Protein AF-A0A1H6XA88-F1 (afdb_monomer_lite)

Sequence (103 aa):
MLYKLENGSLTRAPKYIIDNGTTYINNDDKLREKGYKELVHDTNLVDGSYIVKTTYTEDDTNIYEHYEWAKYEETEHVQEPTIDERVSAIEEMLIAEMGGEEA

Structure (mmCIF, N/CA/C/O backbone):
data_AF-A0A1H6XA88-F1
#
_entry.id   AF-A0A1H6XA88-F1
#
loop_
_atom_site.group_PDB
_atom_site.id
_atom_site.type_symbol
_atom_site.label_atom_id
_atom_site.label_alt_id
_atom_site.label_comp_id
_atom_site.label_asym_id
_atom_site.label_entity_id
_atom_site.label_seq_id
_atom_site.pdbx_PDB_ins_code
_atom_site.Cartn_x
_atom_site.Cartn_y
_atom_site.Cartn_z
_atom_site.occupancy
_atom_site.B_iso_or_equiv
_atom_site.auth_seq_id
_atom_site.auth_comp_id
_atom_site.auth_asym_id
_atom_site.auth_atom_id
_atom_site.pdbx_PDB_model_num
ATOM 1 N N . MET A 1 1 ? -1.766 -3.760 9.220 1.00 87.06 1 MET A N 1
ATOM 2 C CA . MET A 1 1 ? -1.558 -2.310 9.448 1.00 87.06 1 MET A CA 1
ATOM 3 C C . MET A 1 1 ? -2.674 -1.585 8.720 1.00 87.06 1 MET A C 1
ATOM 5 O O . MET A 1 1 ? -2.870 -1.895 7.553 1.00 87.06 1 MET A O 1
ATOM 9 N N . LEU A 1 2 ? -3.424 -0.705 9.388 1.00 94.69 2 LEU A N 1
ATOM 10 C CA . LEU A 1 2 ? -4.592 -0.056 8.783 1.00 94.69 2 LEU A CA 1
ATOM 11 C C . LEU A 1 2 ? -4.254 1.320 8.193 1.00 94.69 2 LEU A C 1
ATOM 13 O O . LEU A 1 2 ? -3.353 2.014 8.676 1.00 94.69 2 LEU A O 1
ATOM 17 N N . TYR A 1 3 ? -4.999 1.711 7.165 1.00 96.88 3 TYR A N 1
ATOM 18 C CA . TYR A 1 3 ? -4.820 2.943 6.402 1.00 96.88 3 TYR A CA 1
ATOM 19 C C . TYR A 1 3 ? -6.163 3.586 6.084 1.00 96.88 3 TYR A C 1
ATOM 21 O O . TYR A 1 3 ? -7.198 2.931 6.105 1.00 96.88 3 TYR A O 1
ATOM 29 N N . LYS A 1 4 ? -6.143 4.874 5.772 1.00 95.75 4 LYS A N 1
ATOM 30 C CA . LYS A 1 4 ? -7.297 5.610 5.271 1.00 95.75 4 LYS A CA 1
ATOM 31 C C . LYS A 1 4 ? -6.918 6.285 3.961 1.00 95.75 4 LYS A C 1
ATOM 33 O O . LYS A 1 4 ? -5.8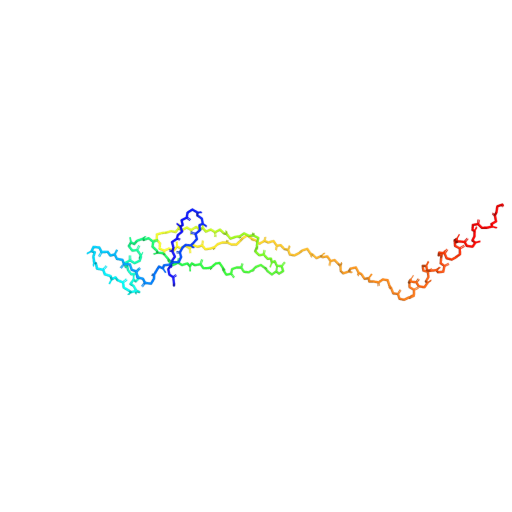65 6.918 3.898 1.00 95.75 4 LYS A O 1
ATOM 38 N N . LEU A 1 5 ? -7.747 6.131 2.934 1.00 95.38 5 LEU A N 1
ATOM 39 C CA . LEU A 1 5 ? -7.549 6.774 1.640 1.00 95.38 5 LEU A CA 1
ATOM 40 C C . LEU A 1 5 ? -8.296 8.111 1.626 1.00 95.38 5 LEU A C 1
ATOM 42 O O . LEU A 1 5 ? -9.517 8.148 1.730 1.00 95.38 5 LEU A O 1
ATOM 46 N N . GLU A 1 6 ? -7.567 9.218 1.507 1.00 93.94 6 GLU A N 1
ATOM 47 C CA . GLU A 1 6 ? -8.149 10.561 1.428 1.00 93.94 6 GLU A CA 1
ATOM 48 C C . GLU A 1 6 ? -7.496 11.320 0.272 1.00 93.94 6 GLU A C 1
ATOM 50 O O . GLU A 1 6 ? -6.275 11.455 0.216 1.00 93.94 6 GLU A O 1
ATOM 55 N N . ASN A 1 7 ? -8.303 11.798 -0.682 1.00 90.50 7 ASN A N 1
ATOM 56 C CA . ASN A 1 7 ? -7.830 12.532 -1.866 1.00 90.50 7 ASN A CA 1
ATOM 57 C C . ASN A 1 7 ? -6.711 11.800 -2.640 1.00 90.50 7 ASN A C 1
ATOM 59 O O . ASN A 1 7 ? -5.753 12.417 -3.101 1.00 90.50 7 ASN A O 1
ATOM 63 N N . GLY A 1 8 ? -6.805 10.470 -2.743 1.00 86.94 8 GLY A N 1
ATOM 64 C CA . GLY A 1 8 ? -5.806 9.637 -3.423 1.00 86.94 8 GLY A CA 1
ATOM 65 C C . GLY A 1 8 ? -4.526 9.365 -2.622 1.00 86.94 8 GLY A C 1
ATOM 66 O O . GLY A 1 8 ? -3.631 8.706 -3.140 1.00 86.94 8 GLY A O 1
ATOM 67 N N . SER A 1 9 ? -4.428 9.839 -1.375 1.00 89.94 9 SER A N 1
ATOM 68 C CA . SER A 1 9 ? -3.271 9.624 -0.500 1.00 89.94 9 SER A CA 1
ATOM 69 C C . SER A 1 9 ? -3.604 8.676 0.648 1.00 89.94 9 SER A C 1
ATOM 71 O O . SER A 1 9 ? -4.663 8.785 1.268 1.00 89.94 9 SER A O 1
ATOM 73 N N . LEU A 1 10 ? -2.681 7.763 0.959 1.00 94.50 10 LEU A N 1
ATOM 74 C CA . LEU A 1 10 ? -2.818 6.849 2.089 1.00 94.50 10 LEU A CA 1
ATOM 75 C C . LEU A 1 10 ? -2.295 7.482 3.375 1.00 94.50 10 LEU A C 1
ATOM 77 O O . LEU A 1 10 ? -1.105 7.767 3.514 1.00 94.50 10 LEU A O 1
ATOM 81 N N . THR A 1 11 ? -3.177 7.604 4.359 1.00 94.75 11 THR A N 1
ATOM 82 C CA . THR A 1 11 ? -2.823 7.990 5.722 1.00 94.75 11 THR A CA 1
ATOM 83 C C . THR A 1 11 ? -2.795 6.757 6.602 1.00 94.75 11 THR A C 1
ATOM 85 O O . THR A 1 11 ? -3.784 6.045 6.762 1.00 94.75 11 THR A O 1
ATOM 88 N N . ARG A 1 12 ? -1.641 6.496 7.200 1.00 95.19 12 ARG A N 1
ATOM 89 C CA . ARG A 1 12 ? -1.444 5.385 8.127 1.00 95.19 12 ARG A CA 1
ATOM 90 C C . ARG A 1 12 ? -2.238 5.596 9.414 1.00 95.19 12 ARG A C 1
ATOM 92 O O . ARG A 1 12 ? -2.247 6.702 9.953 1.00 95.19 12 ARG A O 1
ATOM 99 N N . ALA A 1 13 ? -2.821 4.526 9.948 1.00 95.38 13 ALA A N 1
ATOM 100 C CA . ALA A 1 13 ? -3.536 4.579 11.215 1.00 95.38 13 ALA A CA 1
ATOM 101 C C . ALA A 1 13 ? -2.661 5.124 12.363 1.00 95.38 13 ALA A C 1
ATOM 103 O O . ALA A 1 13 ? -1.489 4.734 12.501 1.00 95.38 13 ALA A O 1
ATOM 104 N N . PRO A 1 14 ? -3.207 6.024 13.202 1.00 93.94 14 PRO A N 1
ATOM 105 C CA . PRO A 1 14 ? -2.530 6.491 14.399 1.00 93.94 14 PRO A CA 1
ATOM 106 C C . PRO A 1 14 ? -2.458 5.368 15.441 1.00 93.94 14 PRO A C 1
ATOM 108 O O . PRO A 1 14 ? -3.285 4.462 15.473 1.00 93.94 14 PRO A O 1
ATOM 111 N N . LYS A 1 15 ? -1.473 5.448 16.342 1.00 92.00 15 LYS A N 1
ATOM 112 C CA . LYS A 1 15 ? -1.309 4.468 17.435 1.00 92.00 15 LYS A CA 1
ATOM 113 C C . LYS A 1 15 ? -2.415 4.543 18.490 1.00 92.00 15 LYS A C 1
ATOM 115 O O . LYS A 1 15 ? -2.621 3.591 19.239 1.00 92.00 15 LYS A O 1
ATOM 120 N N . TYR A 1 16 ? -3.075 5.691 18.590 1.00 93.69 16 TYR A N 1
ATOM 121 C CA . TYR A 1 16 ? -4.175 5.903 19.511 1.00 93.69 16 TYR A CA 1
ATOM 122 C C . TYR A 1 16 ? -5.243 6.788 18.877 1.00 93.69 16 TYR A C 1
ATOM 124 O O . TYR A 1 16 ? -4.964 7.585 17.981 1.00 93.69 16 TYR A O 1
ATOM 132 N N . ILE A 1 17 ? -6.459 6.648 19.383 1.00 92.94 17 ILE A N 1
ATOM 133 C CA . ILE A 1 17 ? -7.633 7.425 18.996 1.00 92.94 17 ILE A CA 1
ATOM 134 C C . ILE A 1 17 ? -8.408 7.788 20.255 1.00 92.94 17 ILE A C 1
ATOM 136 O O . ILE A 1 17 ? -8.494 6.997 21.193 1.00 92.94 17 ILE A O 1
ATOM 140 N N . ILE A 1 18 ? -8.956 9.000 20.275 1.00 93.44 18 ILE A N 1
ATOM 141 C CA . ILE A 1 18 ? -9.802 9.483 21.364 1.00 93.44 18 ILE A CA 1
ATOM 142 C C . ILE A 1 18 ? -11.242 9.468 20.864 1.00 93.44 18 ILE A C 1
ATOM 144 O O . ILE A 1 18 ? -11.556 10.100 19.856 1.00 93.44 18 ILE A O 1
ATOM 148 N N . ASP A 1 19 ? -12.108 8.750 21.568 1.00 92.56 19 ASP A N 1
ATOM 149 C CA . ASP A 1 19 ? -13.529 8.637 21.251 1.00 92.56 19 ASP A CA 1
ATOM 150 C C . ASP A 1 19 ? -14.326 8.840 22.543 1.00 92.56 19 ASP A C 1
ATOM 152 O O . ASP A 1 19 ? -14.102 8.147 23.536 1.00 92.56 19 ASP A O 1
ATOM 156 N N . ASN A 1 20 ? -15.193 9.858 22.569 1.00 91.50 20 ASN A N 1
ATOM 157 C CA . ASN A 1 20 ? -15.987 10.247 23.745 1.00 91.50 20 ASN A CA 1
ATOM 158 C C . ASN A 1 20 ? -15.171 10.393 25.048 1.00 91.50 20 ASN A C 1
ATOM 160 O O . ASN A 1 20 ? -15.582 9.942 26.114 1.00 91.50 20 ASN A O 1
ATOM 164 N N . GLY A 1 21 ? -13.985 11.003 24.962 1.00 93.50 21 GLY A N 1
ATOM 165 C CA . GLY A 1 21 ? -13.095 11.217 26.112 1.00 93.50 21 GLY A CA 1
ATOM 166 C C . GLY A 1 21 ? -12.317 9.976 26.566 1.00 93.50 21 GLY A C 1
ATOM 167 O O . GLY A 1 21 ? -11.519 10.076 27.494 1.00 93.50 21 GLY A O 1
ATOM 168 N N . THR A 1 22 ? -12.499 8.830 25.906 1.00 94.75 22 THR A N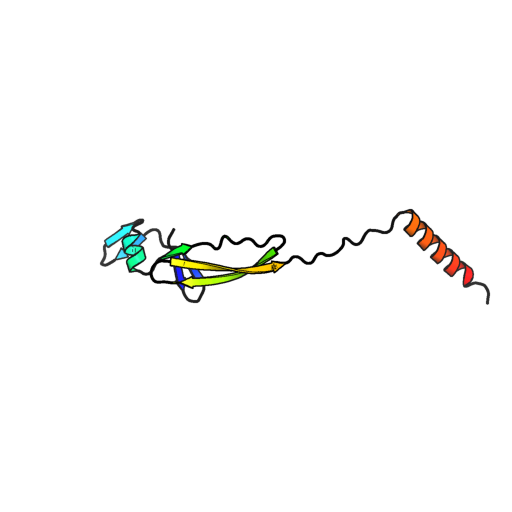 1
ATOM 169 C CA . THR A 1 22 ? -11.735 7.604 26.165 1.00 94.75 22 THR A CA 1
ATOM 170 C C . THR A 1 22 ? -10.613 7.460 25.145 1.00 94.75 22 THR A C 1
ATOM 172 O O . THR A 1 22 ? -10.839 7.592 23.942 1.00 94.75 22 THR A O 1
ATOM 175 N N . THR A 1 23 ? -9.402 7.165 25.617 1.00 96.31 23 THR A N 1
ATOM 176 C CA . THR A 1 23 ? -8.247 6.881 24.758 1.00 96.31 23 THR A CA 1
ATOM 177 C C . THR A 1 23 ? -8.161 5.388 24.474 1.00 96.31 23 THR A C 1
ATOM 179 O O . THR A 1 23 ? -7.958 4.586 25.384 1.00 96.31 23 THR A O 1
ATOM 182 N N . TYR A 1 24 ? -8.252 5.023 23.202 1.00 94.25 24 TYR A N 1
ATOM 183 C CA . TYR A 1 24 ? -8.053 3.666 22.712 1.00 94.25 24 TYR A CA 1
ATOM 184 C C . TYR A 1 24 ? -6.666 3.561 22.083 1.00 94.25 24 TYR A C 1
ATOM 186 O O . TYR A 1 24 ? -6.308 4.376 21.234 1.00 94.25 24 TYR A O 1
ATOM 194 N N . ILE A 1 25 ? -5.881 2.568 22.499 1.00 94.56 25 ILE A N 1
ATOM 195 C CA . ILE A 1 25 ? -4.505 2.346 22.037 1.00 94.56 25 I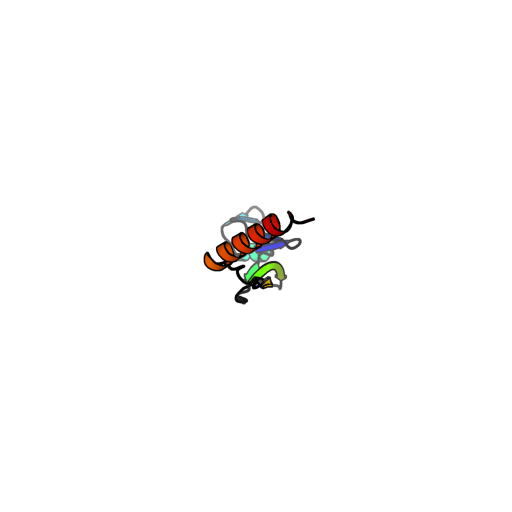LE A CA 1
ATOM 196 C C . ILE A 1 25 ? -4.474 1.035 21.259 1.00 94.56 25 ILE A C 1
ATOM 198 O O . ILE A 1 25 ? -4.934 0.024 21.783 1.00 94.56 25 ILE A O 1
ATOM 202 N N . ASN A 1 26 ? -3.925 1.053 20.039 1.00 88.81 26 ASN A N 1
ATOM 203 C CA . ASN A 1 26 ? -3.838 -0.116 19.150 1.00 88.81 26 ASN A CA 1
ATOM 204 C C . ASN A 1 26 ? -5.166 -0.897 19.049 1.00 88.81 26 ASN A C 1
ATOM 206 O O . ASN A 1 26 ? -5.184 -2.121 19.156 1.00 88.81 26 ASN A O 1
ATOM 210 N N . ASN A 1 27 ? -6.285 -0.178 18.928 1.00 93.88 27 ASN A N 1
ATOM 211 C CA . ASN A 1 27 ? -7.613 -0.776 18.854 1.00 93.88 27 ASN A CA 1
ATOM 212 C C . ASN A 1 27 ? -8.123 -0.723 17.410 1.00 93.88 27 ASN A C 1
ATOM 214 O O . ASN A 1 27 ? -8.583 0.323 16.945 1.00 93.88 27 ASN A O 1
ATOM 218 N N . ASP A 1 28 ? -8.017 -1.852 16.717 1.00 93.69 28 ASP A N 1
ATOM 219 C CA . ASP A 1 28 ? -8.360 -1.961 15.299 1.00 93.69 28 ASP A CA 1
ATOM 220 C C . ASP A 1 28 ? -9.861 -1.794 15.041 1.00 93.69 28 ASP A C 1
ATOM 222 O O . ASP A 1 28 ? -10.227 -1.165 14.053 1.00 93.69 28 ASP A O 1
ATOM 226 N N . ASP A 1 29 ? -10.734 -2.260 15.939 1.00 93.69 29 ASP A N 1
ATOM 227 C CA . ASP A 1 29 ? -12.190 -2.112 15.789 1.00 93.69 29 ASP A CA 1
ATOM 228 C C . ASP A 1 29 ? -12.587 -0.634 15.756 1.00 93.69 29 ASP A C 1
ATOM 230 O O . ASP A 1 29 ? -13.287 -0.173 14.853 1.00 93.69 29 ASP A O 1
ATOM 234 N N . LYS A 1 30 ? -12.045 0.152 16.691 1.00 94.38 30 LYS A N 1
ATOM 235 C CA . LYS A 1 30 ? -12.269 1.598 16.746 1.00 94.38 30 LYS A CA 1
ATOM 236 C C . LYS A 1 30 ? -11.645 2.332 15.561 1.00 94.38 30 LYS A C 1
ATOM 238 O O . LYS A 1 30 ? -12.181 3.347 15.122 1.00 94.38 30 LYS A O 1
ATOM 243 N N . LEU A 1 31 ? -10.532 1.838 15.021 1.00 94.75 31 LEU A N 1
ATOM 244 C CA . LEU A 1 31 ? -9.957 2.367 13.784 1.00 94.75 31 LEU A CA 1
ATOM 245 C C . LEU A 1 31 ? -10.873 2.070 12.584 1.00 94.75 31 LEU A C 1
ATOM 247 O O . LEU A 1 31 ? -11.150 2.978 11.800 1.00 94.75 31 LEU A O 1
ATOM 251 N N . ARG A 1 32 ? -11.422 0.856 12.470 1.00 94.50 32 ARG A N 1
ATOM 252 C CA . ARG A 1 32 ? -12.385 0.498 11.414 1.00 94.50 32 ARG A CA 1
ATOM 253 C C . ARG A 1 32 ? -13.661 1.334 11.490 1.00 94.50 32 ARG A C 1
ATOM 255 O O . ARG A 1 32 ? -14.100 1.845 10.465 1.00 94.50 32 ARG A O 1
ATOM 262 N N . GLU A 1 33 ? -14.183 1.603 12.689 1.00 93.94 33 GLU A N 1
ATOM 263 C CA . GLU A 1 33 ? -15.311 2.533 12.891 1.00 93.94 33 GLU A CA 1
ATOM 264 C C . GLU A 1 33 ? -15.025 3.956 12.370 1.00 93.94 33 GLU A C 1
ATOM 266 O O . GLU A 1 33 ? -15.938 4.663 11.946 1.00 93.94 33 GLU A O 1
ATOM 271 N N . LYS A 1 34 ? -13.759 4.398 12.384 1.00 92.50 34 LYS A N 1
ATOM 272 C CA . LYS A 1 34 ? -13.325 5.703 11.843 1.00 92.50 34 LYS A CA 1
ATOM 273 C C . LYS A 1 34 ? -12.948 5.640 10.352 1.00 92.50 34 LYS A C 1
ATOM 275 O O . LYS A 1 34 ? -12.466 6.638 9.806 1.00 92.50 34 LYS A O 1
ATOM 280 N N . GLY A 1 35 ? -13.173 4.499 9.698 1.00 93.94 35 GLY A N 1
ATOM 281 C CA . GLY A 1 35 ? -12.950 4.285 8.268 1.00 93.94 35 GLY A CA 1
ATOM 282 C C . GLY A 1 35 ? -11.538 3.836 7.891 1.00 93.94 35 GLY A C 1
ATOM 283 O O . GLY A 1 35 ? -11.179 3.935 6.721 1.00 93.94 35 GLY A O 1
ATOM 284 N N . TYR A 1 36 ? -10.721 3.375 8.844 1.00 96.31 36 TYR A N 1
ATOM 285 C CA . TYR A 1 36 ? -9.431 2.766 8.517 1.00 96.31 36 TYR A CA 1
ATOM 286 C C . TYR A 1 36 ? -9.619 1.318 8.044 1.00 96.31 36 TYR A C 1
ATOM 288 O O . TYR A 1 36 ? -10.340 0.538 8.661 1.00 96.31 36 TYR A O 1
ATOM 296 N N . LYS A 1 37 ? -8.932 0.957 6.965 1.00 97.12 37 LYS A N 1
ATOM 297 C CA . LYS A 1 37 ? -9.070 -0.300 6.226 1.00 97.12 37 LYS A CA 1
ATOM 298 C C . LYS A 1 37 ? -7.726 -0.997 6.072 1.00 97.12 37 LYS A C 1
ATOM 300 O O . LYS A 1 37 ? -6.671 -0.383 6.253 1.00 97.12 37 LYS A O 1
ATOM 305 N N . GLU A 1 38 ? -7.755 -2.285 5.759 1.00 96.50 38 GLU A N 1
ATOM 306 C CA . GLU A 1 38 ? -6.534 -3.021 5.426 1.00 96.50 38 GLU A CA 1
ATOM 307 C C . GLU A 1 38 ? -6.037 -2.628 4.037 1.00 96.50 38 GLU A C 1
ATOM 309 O O . GLU A 1 38 ? -6.832 -2.405 3.130 1.00 96.50 38 GLU A O 1
ATOM 314 N N . LEU A 1 39 ? -4.718 -2.516 3.882 1.00 96.62 39 LEU A N 1
ATOM 315 C CA . LEU A 1 39 ? -4.099 -2.291 2.582 1.00 96.62 39 LEU A CA 1
ATOM 316 C C . LEU A 1 39 ? -3.727 -3.641 1.970 1.00 96.62 39 LEU A C 1
ATOM 318 O O . LEU A 1 39 ? -2.946 -4.395 2.552 1.00 96.62 39 LEU A O 1
ATOM 322 N N . VAL A 1 40 ? -4.281 -3.917 0.797 1.00 96.38 40 VAL A N 1
ATOM 323 C CA . VAL A 1 40 ? -3.960 -5.074 -0.031 1.00 96.38 40 VAL A CA 1
ATOM 324 C C . VAL A 1 40 ? -3.010 -4.611 -1.126 1.00 96.38 40 VAL A C 1
ATOM 326 O O . VAL A 1 40 ? -3.366 -3.779 -1.961 1.00 96.38 40 VAL A O 1
ATOM 329 N N . HIS A 1 41 ? -1.795 -5.146 -1.096 1.00 93.25 41 HIS A N 1
ATOM 330 C CA . HIS A 1 41 ? -0.755 -4.830 -2.066 1.00 93.25 41 HIS A CA 1
ATOM 331 C C . HIS A 1 41 ? -0.962 -5.609 -3.363 1.00 93.25 41 HIS A C 1
ATOM 333 O O . HIS A 1 41 ? -1.231 -6.815 -3.328 1.00 93.25 41 HIS A O 1
ATOM 339 N N . ASP A 1 42 ? -0.777 -4.938 -4.499 1.00 90.94 42 ASP A N 1
ATOM 340 C CA . ASP A 1 42 ? -0.629 -5.632 -5.773 1.00 90.94 42 ASP A CA 1
ATOM 341 C C . ASP A 1 42 ? 0.703 -6.389 -5.773 1.00 90.94 42 ASP A C 1
ATOM 343 O O . ASP A 1 42 ? 1.762 -5.838 -5.474 1.00 90.94 42 ASP A O 1
ATOM 347 N N . THR A 1 43 ? 0.645 -7.679 -6.081 1.00 89.81 43 THR A N 1
ATOM 348 C CA . THR A 1 43 ? 1.823 -8.560 -6.127 1.00 89.81 43 THR A CA 1
ATOM 349 C C . THR A 1 43 ? 2.173 -8.983 -7.550 1.00 89.81 43 THR A C 1
ATOM 351 O O . THR A 1 43 ? 3.121 -9.742 -7.753 1.00 89.81 43 THR A O 1
ATOM 354 N N . ASN A 1 44 ? 1.441 -8.479 -8.549 1.00 89.06 44 ASN A N 1
ATOM 355 C CA . ASN A 1 44 ? 1.688 -8.775 -9.952 1.00 89.06 44 ASN A CA 1
ATOM 356 C C . ASN A 1 44 ? 2.903 -7.987 -10.451 1.00 89.06 44 ASN A C 1
ATOM 358 O O . ASN A 1 44 ? 2.803 -6.845 -10.899 1.00 89.06 44 ASN A O 1
ATOM 362 N N . LEU A 1 45 ? 4.070 -8.621 -10.367 1.00 88.75 45 LEU A N 1
ATOM 363 C CA . LEU A 1 45 ? 5.311 -8.094 -10.916 1.00 88.75 45 LEU A CA 1
ATOM 364 C C . LEU A 1 45 ? 5.343 -8.287 -12.437 1.00 88.75 45 LEU A C 1
ATOM 366 O O . LEU A 1 45 ? 5.135 -9.395 -12.935 1.00 88.75 45 LEU A O 1
ATOM 370 N N . VAL A 1 46 ? 5.691 -7.230 -13.168 1.00 91.25 46 VAL A N 1
ATOM 371 C CA . VAL A 1 46 ? 6.015 -7.324 -14.595 1.00 91.25 46 VAL A CA 1
ATOM 372 C C . VAL A 1 46 ? 7.535 -7.312 -14.748 1.00 91.25 46 VAL A C 1
ATOM 374 O O . VAL A 1 46 ? 8.183 -6.306 -14.473 1.00 91.25 46 VAL A O 1
ATOM 377 N N . ASP A 1 47 ? 8.115 -8.432 -15.188 1.00 91.69 47 ASP A N 1
ATOM 378 C CA . ASP A 1 47 ? 9.570 -8.559 -15.356 1.00 91.69 47 ASP A CA 1
ATOM 379 C C . ASP A 1 47 ? 10.135 -7.511 -16.331 1.00 91.69 47 ASP A C 1
ATOM 381 O O . ASP A 1 47 ? 9.437 -7.073 -17.253 1.00 91.69 47 ASP A O 1
ATOM 385 N N . GLY A 1 48 ? 11.375 -7.070 -16.118 1.00 90.00 48 GLY A N 1
ATOM 386 C CA . GLY A 1 48 ? 12.005 -6.020 -16.929 1.00 90.00 48 GLY A CA 1
ATOM 387 C C . GLY A 1 48 ? 11.224 -4.697 -16.958 1.00 90.00 48 GLY A C 1
ATOM 388 O O . GLY A 1 48 ? 11.238 -3.999 -17.972 1.00 90.00 48 GLY A O 1
ATOM 389 N N . SER A 1 49 ? 10.496 -4.372 -15.885 1.00 92.06 49 SER A N 1
ATOM 390 C CA . SER A 1 49 ? 9.660 -3.167 -15.794 1.00 92.06 49 SER A CA 1
ATOM 391 C C . SER A 1 49 ? 9.857 -2.432 -14.469 1.00 92.06 49 SER A C 1
ATOM 393 O O . SER A 1 49 ? 10.333 -3.004 -13.489 1.00 92.06 49 SER A O 1
ATOM 395 N N . TYR A 1 50 ? 9.443 -1.168 -14.427 1.00 91.25 50 TYR A N 1
ATOM 396 C CA . TYR A 1 50 ? 9.377 -0.346 -13.222 1.00 91.25 50 TYR A CA 1
ATOM 397 C C . TYR A 1 50 ? 7.985 0.275 -13.062 1.00 91.25 50 TYR A C 1
ATOM 399 O O . TYR A 1 50 ? 7.248 0.448 -14.035 1.00 91.25 50 TYR A O 1
ATOM 407 N N . ILE A 1 51 ? 7.615 0.600 -11.822 1.00 93.50 51 ILE A N 1
ATOM 408 C CA . ILE A 1 51 ? 6.328 1.229 -11.505 1.00 93.50 51 ILE A CA 1
ATOM 409 C C . ILE A 1 51 ? 6.402 2.707 -11.898 1.00 93.50 51 ILE A C 1
ATOM 411 O O . ILE A 1 51 ? 7.228 3.449 -11.366 1.00 93.50 51 ILE A O 1
ATOM 415 N N . VAL A 1 52 ? 5.529 3.147 -12.805 1.00 94.62 52 VAL A N 1
ATOM 416 C CA . VAL A 1 52 ? 5.393 4.567 -13.178 1.00 94.62 52 VAL A CA 1
ATOM 417 C C . VAL A 1 52 ? 4.362 5.291 -12.328 1.00 94.62 52 VAL A C 1
ATOM 419 O O . VAL A 1 52 ? 4.466 6.500 -12.117 1.00 94.62 52 VAL A O 1
ATOM 422 N N . LYS A 1 53 ? 3.359 4.566 -11.830 1.00 93.75 53 LYS A N 1
ATOM 423 C CA . LYS A 1 53 ? 2.267 5.149 -11.061 1.00 93.75 53 LYS A CA 1
ATOM 424 C C . LYS A 1 53 ? 1.657 4.124 -10.123 1.00 93.75 53 LYS A C 1
ATOM 426 O O . LYS A 1 53 ? 1.414 2.985 -10.509 1.00 93.75 53 LYS A O 1
ATOM 431 N N . THR A 1 54 ? 1.336 4.580 -8.920 1.00 93.75 54 THR A N 1
ATOM 432 C CA . THR A 1 54 ? 0.523 3.836 -7.962 1.00 93.75 54 THR A CA 1
ATOM 433 C C . THR A 1 54 ? -0.848 4.488 -7.872 1.00 93.75 54 THR A C 1
ATOM 435 O O . THR A 1 54 ? -0.957 5.709 -7.734 1.00 93.75 54 THR A O 1
ATOM 438 N N . THR A 1 55 ? -1.900 3.683 -7.958 1.00 94.31 55 THR A N 1
ATOM 439 C CA . THR A 1 55 ? -3.286 4.121 -7.760 1.00 94.31 55 THR A CA 1
ATOM 440 C C . THR A 1 55 ? -3.974 3.241 -6.730 1.00 94.31 55 THR A C 1
ATOM 442 O O . THR A 1 55 ? -3.482 2.164 -6.403 1.00 94.31 55 THR A O 1
ATOM 445 N N . TYR A 1 56 ? -5.096 3.718 -6.192 1.00 95.88 56 TYR A N 1
ATOM 446 C CA . TYR A 1 56 ? -5.822 3.017 -5.142 1.00 95.88 56 TYR A CA 1
ATOM 447 C C . TYR A 1 56 ? -7.312 2.970 -5.450 1.00 95.88 56 TYR A C 1
ATOM 449 O O . TYR A 1 56 ? -7.887 3.951 -5.926 1.00 95.88 56 TYR A O 1
ATOM 457 N N . THR A 1 57 ? -7.937 1.848 -5.117 1.00 95.06 57 THR A N 1
ATOM 458 C CA . THR A 1 57 ? -9.396 1.706 -5.038 1.00 95.06 57 THR A CA 1
ATOM 459 C C . THR A 1 57 ? -9.768 1.201 -3.653 1.00 95.06 57 THR A C 1
ATOM 461 O O . THR A 1 57 ? -8.947 0.571 -2.994 1.00 95.06 57 THR A O 1
ATOM 464 N N . GLU A 1 58 ? -10.993 1.432 -3.195 1.00 96.19 58 GLU A N 1
ATOM 465 C CA . GLU A 1 58 ? -11.443 0.931 -1.894 1.00 96.19 58 GLU A CA 1
ATOM 466 C C . GLU A 1 58 ? -12.828 0.288 -1.974 1.00 96.19 58 GLU A C 1
ATOM 468 O O . GLU A 1 58 ? -13.674 0.717 -2.758 1.00 96.19 58 GLU A O 1
ATOM 473 N N . ASP A 1 59 ? -13.039 -0.732 -1.144 1.00 95.38 59 ASP A N 1
ATOM 474 C CA . ASP A 1 59 ? -14.356 -1.273 -0.805 1.00 95.38 59 ASP A CA 1
ATOM 475 C C . ASP A 1 59 ? -14.655 -1.012 0.682 1.00 95.38 59 ASP A C 1
ATOM 477 O O . ASP A 1 59 ? -13.977 -0.207 1.322 1.00 95.38 59 ASP A O 1
ATOM 481 N N . ASP A 1 60 ? -15.665 -1.662 1.258 1.00 93.88 60 ASP A N 1
ATOM 482 C CA . ASP A 1 60 ? -16.051 -1.446 2.657 1.00 93.88 60 ASP A CA 1
ATOM 483 C C . ASP A 1 60 ? -14.965 -1.854 3.674 1.00 93.88 60 ASP A C 1
ATOM 485 O O . ASP A 1 60 ? -14.927 -1.321 4.783 1.00 93.88 60 ASP A O 1
ATOM 489 N N . THR A 1 61 ? -14.065 -2.773 3.316 1.00 94.44 61 THR A N 1
ATOM 490 C CA . THR A 1 61 ? -13.115 -3.421 4.240 1.00 94.44 61 THR A CA 1
ATOM 491 C C . THR A 1 61 ? -11.649 -3.143 3.905 1.00 94.44 61 THR A C 1
ATOM 493 O O . THR A 1 61 ? -10.812 -3.076 4.812 1.00 94.44 61 THR A O 1
ATOM 496 N N . ASN A 1 62 ? -11.333 -2.962 2.625 1.00 97.38 62 ASN A N 1
ATOM 497 C CA . ASN A 1 62 ? -9.983 -2.951 2.085 1.00 97.38 62 ASN A CA 1
ATOM 498 C C . ASN A 1 62 ? -9.731 -1.742 1.184 1.00 97.38 62 ASN A C 1
ATOM 500 O O . ASN A 1 62 ? -10.626 -1.203 0.529 1.00 97.38 62 ASN A O 1
ATOM 504 N N . ILE A 1 63 ? -8.461 -1.361 1.121 1.00 98.00 63 ILE A N 1
ATOM 505 C CA . ILE A 1 63 ? -7.891 -0.500 0.095 1.00 98.00 63 ILE A CA 1
ATOM 506 C C . IL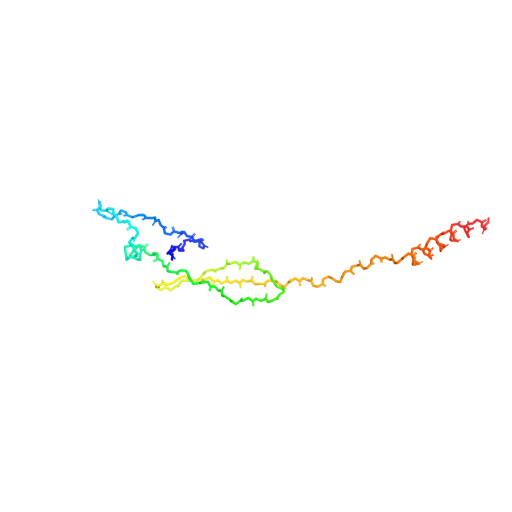E A 1 63 ? -6.973 -1.375 -0.753 1.00 98.00 63 ILE A C 1
ATOM 508 O O . ILE A 1 63 ? -6.106 -2.061 -0.219 1.00 98.00 63 ILE A O 1
ATOM 512 N N . TYR A 1 64 ? -7.157 -1.342 -2.063 1.00 96.31 64 TYR A N 1
ATOM 513 C CA . TYR A 1 64 ? -6.364 -2.085 -3.030 1.00 96.31 64 TYR A CA 1
ATOM 514 C C . TYR A 1 64 ? -5.393 -1.134 -3.708 1.00 96.31 64 TYR A C 1
ATOM 516 O O . TYR A 1 64 ? -5.802 -0.102 -4.244 1.00 96.31 64 TYR A O 1
ATOM 524 N N . GLU A 1 65 ? -4.117 -1.478 -3.658 1.00 95.50 65 GLU A N 1
ATOM 525 C CA . GLU A 1 65 ? -3.068 -0.829 -4.429 1.00 95.50 65 GLU A CA 1
ATOM 526 C C . GLU A 1 65 ? -3.044 -1.395 -5.851 1.00 95.50 65 GLU A C 1
ATOM 528 O O . GLU A 1 65 ? -3.279 -2.583 -6.039 1.00 95.50 65 GLU A O 1
ATOM 533 N N . HIS A 1 66 ? -2.761 -0.547 -6.839 1.00 94.31 66 HIS A N 1
ATOM 534 C CA . HIS A 1 66 ? -2.607 -0.934 -8.243 1.00 94.31 66 HIS A CA 1
ATOM 535 C C . HIS A 1 66 ? -1.398 -0.231 -8.839 1.00 94.31 66 HIS A C 1
ATOM 537 O O . HIS A 1 66 ? -1.224 0.979 -8.639 1.00 94.31 66 HIS A O 1
ATOM 543 N N . TYR A 1 67 ? -0.612 -0.962 -9.624 1.00 94.88 67 TYR A N 1
ATOM 544 C CA . TYR A 1 67 ? 0.572 -0.424 -10.283 1.00 94.88 67 TYR A CA 1
ATOM 545 C C . TYR A 1 67 ? 0.394 -0.311 -11.793 1.00 94.88 67 TYR A C 1
ATOM 547 O O . TYR A 1 67 ? -0.012 -1.248 -12.478 1.00 94.88 67 TYR A O 1
ATOM 555 N N . GLU A 1 68 ? 0.761 0.849 -12.323 1.00 93.62 68 GLU A N 1
ATOM 556 C CA . GLU A 1 68 ? 1.017 1.037 -13.744 1.00 93.62 68 GLU A CA 1
ATOM 557 C C . GLU A 1 68 ? 2.510 0.799 -13.984 1.00 93.62 68 GLU A C 1
ATOM 559 O O . GLU A 1 68 ? 3.356 1.412 -13.325 1.00 93.62 68 GLU A O 1
ATOM 564 N N . TRP A 1 69 ? 2.830 -0.111 -14.903 1.00 94.50 69 TRP A N 1
ATOM 565 C CA . TRP A 1 69 ? 4.195 -0.542 -15.199 1.00 94.50 69 TRP A CA 1
ATOM 566 C C . TRP A 1 69 ? 4.662 0.014 -16.544 1.00 94.50 69 TRP A C 1
ATOM 568 O O . TRP A 1 69 ? 3.913 -0.016 -17.520 1.00 94.50 69 TRP A O 1
ATOM 578 N N . ALA A 1 70 ? 5.922 0.437 -16.616 1.00 92.88 70 ALA A N 1
ATOM 579 C CA . ALA A 1 70 ? 6.619 0.691 -17.874 1.00 92.88 70 ALA A CA 1
ATOM 580 C C . ALA A 1 70 ? 7.821 -0.243 -18.011 1.00 92.88 70 ALA A C 1
ATOM 582 O O . ALA A 1 70 ? 8.514 -0.530 -17.035 1.00 92.88 70 ALA A O 1
ATOM 583 N N . LYS A 1 71 ? 8.060 -0.726 -19.230 1.00 92.50 71 LYS A N 1
ATOM 584 C CA . LYS A 1 71 ? 9.209 -1.575 -19.558 1.00 92.50 71 LYS A CA 1
ATOM 585 C C . LYS A 1 71 ? 10.475 -0.729 -19.627 1.00 92.50 71 LYS A C 1
ATOM 587 O O . LYS A 1 71 ? 10.425 0.413 -20.081 1.00 92.50 71 LYS A O 1
ATOM 592 N N . TYR A 1 72 ? 11.602 -1.297 -19.213 1.00 86.62 72 TYR A N 1
ATOM 593 C CA . TYR A 1 72 ? 12.891 -0.727 -19.589 1.00 86.62 72 TYR A CA 1
ATOM 594 C C . TYR A 1 72 ? 13.049 -0.824 -21.107 1.00 86.62 72 TYR A C 1
ATOM 596 O O . TYR A 1 72 ? 12.712 -1.848 -21.702 1.00 86.62 72 TYR A O 1
ATOM 604 N N . GLU A 1 73 ? 13.539 0.241 -21.734 1.00 82.19 73 GLU A N 1
ATOM 605 C CA . GLU A 1 73 ? 13.960 0.158 -23.127 1.00 82.19 73 GLU A CA 1
ATOM 606 C C . GLU A 1 73 ? 15.209 -0.726 -23.196 1.00 82.19 73 GLU A C 1
ATOM 608 O O . GLU A 1 73 ? 16.186 -0.490 -22.482 1.00 82.19 73 GLU A O 1
ATOM 613 N N . GLU A 1 74 ? 15.180 -1.754 -24.045 1.00 68.06 74 GLU A N 1
ATOM 614 C CA . GLU A 1 74 ? 16.400 -2.450 -24.445 1.00 68.06 74 GLU A CA 1
ATOM 615 C C . GLU A 1 74 ? 17.208 -1.500 -25.327 1.00 68.06 74 GLU A C 1
ATOM 617 O O . GLU A 1 74 ? 17.066 -1.466 -26.548 1.00 68.06 74 GLU A O 1
ATOM 622 N N . THR A 1 75 ? 18.045 -0.677 -24.707 1.00 67.62 75 THR A N 1
ATOM 623 C CA . THR A 1 75 ? 19.094 0.010 -25.449 1.00 67.62 75 THR A CA 1
ATOM 624 C C . THR A 1 75 ? 20.217 -0.991 -25.662 1.00 67.62 75 THR A C 1
ATOM 626 O O . THR A 1 75 ? 20.831 -1.438 -24.688 1.00 67.62 75 THR A O 1
ATOM 629 N N . GLU A 1 76 ? 20.489 -1.355 -26.916 1.00 65.94 76 GLU A N 1
ATOM 630 C CA . GLU A 1 76 ? 21.717 -2.079 -27.234 1.00 65.94 76 GLU A CA 1
ATOM 631 C C . GLU A 1 76 ? 22.907 -1.297 -26.667 1.00 65.94 76 GLU A C 1
ATOM 633 O O . GLU A 1 76 ? 23.004 -0.075 -26.821 1.00 65.94 76 GLU A O 1
ATOM 638 N N . HIS A 1 77 ? 23.807 -1.993 -25.973 1.00 64.31 77 HIS A N 1
ATOM 639 C CA . HIS A 1 77 ? 25.060 -1.389 -25.547 1.00 64.31 77 HIS A CA 1
ATOM 640 C C . HIS A 1 77 ? 25.793 -0.908 -26.801 1.00 64.31 77 HIS A C 1
ATOM 642 O O . HIS A 1 77 ? 26.155 -1.723 -27.650 1.00 64.31 77 HIS A O 1
ATOM 648 N N . VAL A 1 78 ? 26.029 0.403 -26.913 1.00 74.56 78 VAL A N 1
ATOM 649 C CA . VAL A 1 78 ? 26.932 0.937 -27.936 1.00 74.56 78 VAL A CA 1
ATOM 650 C C . VAL A 1 78 ? 28.296 0.313 -27.663 1.00 74.56 78 VAL A C 1
ATOM 652 O O . VAL A 1 78 ? 28.939 0.643 -26.665 1.00 74.56 78 VAL A O 1
ATOM 655 N N . GLN A 1 79 ? 28.696 -0.650 -28.493 1.00 73.50 79 GLN A N 1
ATOM 656 C CA . GLN A 1 79 ? 30.022 -1.240 -28.385 1.00 73.50 79 GLN A CA 1
ATOM 657 C C . GLN A 1 79 ? 31.038 -0.154 -28.720 1.00 73.50 79 GLN A C 1
ATOM 659 O O . GLN A 1 79 ? 30.943 0.491 -29.766 1.00 73.50 79 GLN A O 1
ATOM 664 N N . GLU A 1 80 ? 31.990 0.077 -27.816 1.00 80.12 80 GLU A N 1
ATOM 665 C CA . GLU A 1 80 ? 33.133 0.915 -28.154 1.00 80.12 80 GLU A CA 1
ATOM 666 C C . GLU A 1 80 ? 33.861 0.282 -29.347 1.00 80.12 80 GLU A C 1
ATOM 668 O O . GLU A 1 80 ? 34.045 -0.941 -29.357 1.00 80.12 80 GLU A O 1
ATOM 673 N N . PRO A 1 81 ? 34.271 1.082 -30.349 1.00 83.31 81 PRO A N 1
ATOM 674 C CA . PRO A 1 81 ? 35.024 0.555 -31.473 1.00 83.31 81 PRO A CA 1
ATOM 675 C C . PRO A 1 81 ? 36.284 -0.131 -30.949 1.00 83.31 81 PRO A C 1
ATOM 677 O O . PRO A 1 81 ? 36.975 0.372 -30.051 1.00 83.31 81 PRO A O 1
ATOM 680 N N . THR A 1 82 ? 36.576 -1.294 -31.513 1.00 87.88 82 THR A N 1
ATOM 681 C CA . THR A 1 82 ? 37.768 -2.070 -31.186 1.00 87.88 82 THR A CA 1
ATOM 682 C C . THR A 1 82 ? 39.039 -1.268 -31.474 1.00 87.88 82 THR A C 1
ATOM 684 O O . THR A 1 82 ? 39.029 -0.263 -32.187 1.00 87.88 82 THR A O 1
ATOM 687 N N . ILE A 1 83 ? 40.173 -1.703 -30.915 1.00 87.38 83 ILE A N 1
ATOM 688 C CA . ILE A 1 83 ? 41.467 -1.061 -31.192 1.00 87.38 83 ILE A CA 1
ATOM 689 C C . ILE A 1 83 ? 41.753 -1.057 -32.699 1.00 87.38 83 ILE A C 1
ATOM 691 O O . ILE A 1 83 ? 42.176 -0.026 -33.211 1.00 87.38 83 ILE A O 1
ATOM 695 N N . ASP A 1 84 ? 41.464 -2.152 -33.403 1.00 88.75 84 ASP A N 1
ATOM 696 C CA . ASP A 1 84 ? 41.709 -2.263 -34.843 1.00 88.75 84 ASP A CA 1
ATOM 697 C C . ASP A 1 84 ? 40.836 -1.285 -35.642 1.00 88.75 84 ASP A C 1
ATOM 699 O O . ASP A 1 84 ? 41.352 -0.551 -36.479 1.00 88.75 84 ASP A O 1
ATOM 703 N N . GLU A 1 85 ? 39.542 -1.172 -35.318 1.00 89.00 85 GLU A N 1
ATOM 704 C CA . GLU A 1 85 ? 38.645 -0.187 -35.947 1.00 89.00 85 GLU A CA 1
ATOM 705 C C . GLU A 1 85 ? 39.090 1.254 -35.673 1.00 89.00 85 GLU A C 1
ATOM 707 O O . GLU A 1 85 ? 39.021 2.113 -36.552 1.00 89.00 85 GLU A O 1
ATOM 712 N N . ARG A 1 86 ? 39.595 1.528 -34.463 1.00 88.88 86 ARG A N 1
ATOM 713 C CA . ARG A 1 86 ? 40.155 2.840 -34.113 1.00 88.88 86 ARG A CA 1
ATOM 714 C C . ARG A 1 86 ? 41.431 3.139 -34.893 1.00 88.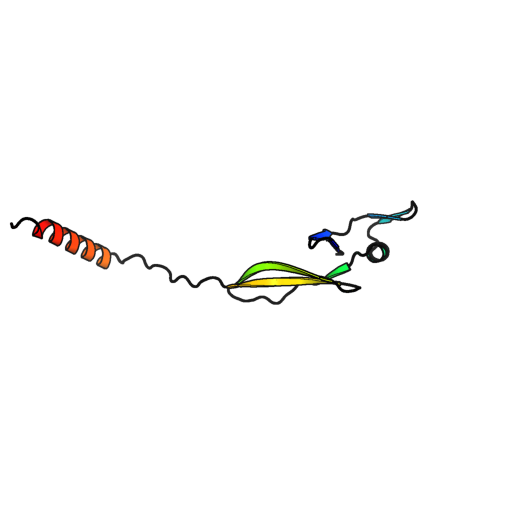88 86 ARG A C 1
ATOM 716 O O . ARG A 1 86 ? 41.623 4.283 -35.292 1.00 88.88 86 ARG A O 1
ATOM 723 N N . VAL A 1 87 ? 42.296 2.146 -35.098 1.00 90.69 87 VAL A N 1
ATOM 724 C CA . VAL A 1 87 ? 43.524 2.294 -35.893 1.00 90.69 87 VAL A CA 1
ATOM 725 C C . VAL A 1 87 ? 43.173 2.548 -37.356 1.00 90.69 87 VAL A C 1
ATOM 727 O O . VAL A 1 87 ? 43.658 3.528 -37.912 1.00 90.69 87 VAL A O 1
ATOM 730 N N . SER A 1 88 ? 42.264 1.767 -37.945 1.00 90.00 88 SER A N 1
ATOM 731 C CA . SER A 1 88 ? 41.819 1.975 -39.329 1.00 90.00 88 SER A CA 1
ATOM 732 C C . SER A 1 88 ? 41.166 3.344 -39.537 1.00 90.00 88 SER A C 1
ATOM 734 O O . SER A 1 88 ? 41.476 4.023 -40.510 1.00 90.00 88 SER A O 1
ATOM 736 N N . ALA A 1 89 ? 40.335 3.812 -38.599 1.00 86.88 89 ALA A N 1
ATOM 737 C CA . ALA A 1 89 ? 39.747 5.151 -38.678 1.00 86.88 89 ALA A CA 1
ATOM 738 C C . ALA A 1 89 ? 40.808 6.269 -38.626 1.00 86.88 89 ALA A C 1
ATOM 740 O O . ALA A 1 89 ? 40.692 7.270 -39.331 1.00 86.88 89 ALA A O 1
ATOM 741 N N . ILE A 1 90 ? 41.861 6.101 -37.817 1.00 87.75 90 ILE A N 1
ATOM 742 C CA . ILE A 1 90 ? 42.986 7.048 -37.760 1.00 87.75 90 ILE A CA 1
ATOM 743 C C . ILE A 1 90 ? 43.778 7.033 -39.073 1.00 87.75 90 ILE A C 1
ATOM 745 O O . ILE A 1 90 ? 44.159 8.095 -39.563 1.00 87.75 90 ILE A O 1
ATOM 749 N N . GLU A 1 91 ? 44.014 5.856 -39.654 1.00 86.50 91 GLU A N 1
ATOM 750 C CA . GLU A 1 91 ? 44.709 5.716 -40.938 1.00 86.50 91 GLU A CA 1
ATOM 751 C C . GLU A 1 91 ? 43.927 6.374 -42.080 1.00 86.50 91 GLU A C 1
ATOM 753 O O . GLU A 1 91 ? 44.505 7.134 -42.855 1.00 86.50 91 GLU A O 1
ATOM 758 N N . GLU A 1 92 ? 42.611 6.162 -42.151 1.00 88.00 92 GLU A N 1
ATOM 759 C CA . GLU A 1 92 ? 41.744 6.812 -43.140 1.00 88.00 92 GLU A CA 1
ATOM 760 C C . GLU A 1 92 ? 41.740 8.339 -42.992 1.00 88.00 92 GLU A C 1
ATOM 762 O O . GLU A 1 92 ? 41.838 9.055 -43.991 1.00 88.00 92 GLU A O 1
ATOM 767 N N . MET A 1 93 ? 41.687 8.852 -41.757 1.00 84.31 93 MET A N 1
ATOM 768 C CA . MET A 1 93 ? 41.777 10.291 -41.492 1.00 84.31 93 MET A CA 1
ATOM 769 C C . MET A 1 93 ? 43.124 10.879 -41.927 1.00 84.31 93 MET A C 1
ATOM 771 O O . MET A 1 93 ? 43.149 11.930 -42.564 1.00 84.31 93 MET A O 1
ATOM 775 N N . LEU A 1 94 ? 44.232 10.197 -41.628 1.00 83.94 94 LEU A N 1
ATOM 776 C CA . LEU A 1 94 ? 45.573 10.652 -41.997 1.00 83.94 94 LEU A CA 1
ATOM 777 C C . LEU A 1 94 ? 45.772 10.643 -43.519 1.00 83.94 94 LEU A C 1
ATOM 779 O O . LEU A 1 94 ? 46.337 11.581 -44.076 1.00 83.94 94 LEU A O 1
ATOM 783 N N . ILE A 1 95 ? 45.271 9.613 -44.207 1.00 86.81 95 ILE A N 1
ATOM 784 C CA . ILE A 1 95 ? 45.308 9.525 -45.673 1.00 86.81 95 ILE A CA 1
ATOM 785 C C . ILE A 1 95 ? 44.456 10.632 -46.304 1.00 86.81 95 ILE A C 1
ATOM 787 O O . ILE A 1 95 ? 44.881 11.237 -47.286 1.00 86.81 95 ILE A O 1
ATOM 791 N N . ALA A 1 96 ? 43.280 10.931 -45.744 1.00 82.69 96 ALA A N 1
ATOM 792 C CA . ALA A 1 96 ? 42.424 12.014 -46.224 1.00 82.69 96 ALA A CA 1
ATOM 793 C C . ALA A 1 96 ? 43.057 13.403 -46.018 1.00 82.69 96 ALA A C 1
ATOM 795 O O . ALA A 1 96 ? 42.912 14.271 -46.877 1.00 82.69 96 ALA A O 1
ATOM 796 N N . GLU A 1 97 ? 43.784 13.606 -44.916 1.00 76.75 97 GLU A N 1
ATOM 797 C CA . GLU A 1 97 ? 44.509 14.850 -44.631 1.00 76.75 97 GLU A CA 1
ATOM 798 C C . GLU A 1 97 ? 45.730 15.022 -45.549 1.00 76.75 97 GLU A C 1
ATOM 800 O O . GLU A 1 97 ? 45.959 16.106 -46.079 1.00 76.75 97 GLU A O 1
ATOM 805 N N . MET A 1 98 ? 46.461 13.938 -45.829 1.00 73.94 98 MET A N 1
ATOM 806 C CA . MET A 1 98 ? 47.607 13.947 -46.748 1.00 73.94 98 MET A CA 1
ATOM 807 C C . MET A 1 98 ? 47.206 14.002 -48.233 1.00 73.94 98 MET A C 1
ATOM 809 O O . MET A 1 98 ? 47.946 14.531 -49.056 1.00 73.94 98 MET A O 1
ATOM 813 N N . GLY A 1 99 ? 46.037 13.467 -48.596 1.00 62.09 99 GLY A N 1
ATOM 814 C CA . GLY A 1 99 ? 45.498 13.500 -49.961 1.00 62.09 99 GLY A CA 1
ATOM 815 C C . GLY A 1 99 ? 44.889 14.848 -50.369 1.00 62.09 99 GLY A C 1
ATOM 816 O O . GLY A 1 99 ? 44.513 15.016 -51.527 1.00 62.09 99 GLY A O 1
ATOM 817 N N . GLY A 1 100 ? 44.787 15.805 -49.441 1.00 56.91 100 GLY A N 1
ATOM 818 C CA . GLY A 1 100 ? 44.324 17.172 -49.697 1.00 56.91 100 GLY A CA 1
ATOM 819 C C . GLY A 1 100 ? 45.405 18.134 -50.206 1.00 56.91 100 GLY A C 1
ATOM 820 O O . GLY A 1 100 ? 45.102 19.304 -50.429 1.00 56.91 100 GLY A O 1
ATOM 821 N N . GLU A 1 101 ? 46.645 17.666 -50.387 1.00 55.22 101 GLU A N 1
ATOM 822 C CA . GLU A 1 101 ? 47.812 18.491 -50.741 1.00 55.22 101 GLU A CA 1
ATOM 823 C C . GLU A 1 101 ? 48.315 18.285 -52.188 1.00 55.22 101 GLU A C 1
ATOM 825 O O . GLU A 1 101 ? 49.457 18.608 -52.502 1.00 55.22 101 GLU A O 1
ATOM 830 N N . GLU A 1 102 ? 47.463 17.800 -53.100 1.00 54.66 102 GLU A N 1
ATOM 831 C CA . GLU A 1 102 ? 47.689 17.925 -54.550 1.00 54.66 102 GLU A CA 1
ATOM 832 C C . GLU A 1 102 ? 46.523 18.671 -55.225 1.00 54.66 102 GLU A C 1
ATOM 834 O O . GLU A 1 102 ? 45.538 18.073 -55.664 1.00 54.66 102 GLU A O 1
ATOM 839 N N . ALA A 1 103 ? 46.649 20.001 -55.312 1.00 45.12 103 ALA A N 1
ATOM 840 C CA . ALA A 1 103 ? 45.912 20.876 -56.229 1.00 45.12 103 ALA A CA 1
ATOM 841 C C . ALA A 1 103 ? 46.834 21.981 -56.764 1.00 45.12 103 ALA A C 1
ATOM 843 O O . ALA A 1 103 ? 47.575 22.577 -55.94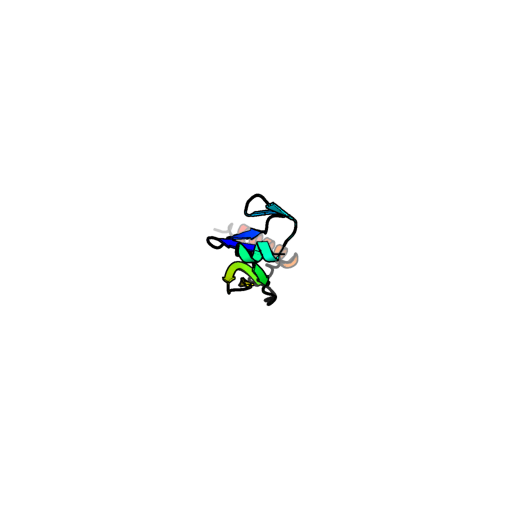8 1.00 45.12 103 ALA A O 1
#

Foldseek 3Di:
DWWAQDPFDTDDDDQWDADPNDIDGNDVVVVLVVPIAAEDEDPDDDPQWDFPDWTWDDDSHYIYIDTDIDHDDPDPPPDDDDPVRVVVVVVVVVCVVVVVPDD

Secondary structure (DSSP, 8-state):
-EEEEETTEEEEPPSEEEETTEEEES-HHHHHHTT-EEEE------TTEEEEEEEEEE-SSEEEEEEEEEEPP-----PPPPHHHHHHHHHHHHHHHHTTS--

pLDDT: mean 88.64, std 10.36, range [45.12, 98.0]

Radius of gyration: 30.99 Å; chains: 1; bounding box: 64×30×82 Å

Organism: NCBI:txid322505